Protein AF-A0A925XBC6-F1 (afdb_monomer_lite)

Structure (mmCIF, N/CA/C/O backbone):
data_AF-A0A925XBC6-F1
#
_entry.id   AF-A0A925XBC6-F1
#
loop_
_atom_site.group_PDB
_atom_site.id
_atom_site.type_symbol
_atom_site.label_atom_id
_atom_site.label_alt_id
_atom_site.label_comp_id
_atom_site.label_asym_id
_atom_site.label_entity_id
_atom_site.label_seq_id
_atom_site.pdbx_PDB_ins_code
_atom_site.Cartn_x
_atom_site.Cartn_y
_atom_site.Cartn_z
_atom_site.occupancy
_atom_site.B_iso_or_equiv
_atom_site.auth_seq_id
_atom_site.auth_comp_id
_atom_site.auth_asym_id
_atom_site.auth_atom_id
_atom_site.pdbx_PDB_model_num
ATOM 1 N N . MET A 1 1 ? -14.130 -0.644 -46.895 1.00 43.16 1 MET A N 1
ATOM 2 C CA . MET A 1 1 ? -12.883 -0.074 -46.334 1.00 43.16 1 MET A CA 1
ATOM 3 C C . MET A 1 1 ? -13.099 0.111 -44.838 1.00 43.16 1 MET A C 1
ATOM 5 O O . MET A 1 1 ? -14.171 0.558 -44.460 1.00 43.16 1 MET A O 1
ATOM 9 N N . GLY A 1 2 ? -12.183 -0.404 -44.015 1.00 47.59 2 GLY A N 1
ATOM 10 C CA . GLY A 1 2 ? -12.447 -0.803 -42.627 1.00 47.59 2 GLY A CA 1
ATOM 11 C C . GLY A 1 2 ? -12.489 0.328 -41.594 1.00 47.59 2 GLY A C 1
ATOM 12 O O . GLY A 1 2 ? -11.641 1.211 -41.582 1.00 47.59 2 GLY A O 1
ATOM 13 N N . ILE A 1 3 ? -13.461 0.215 -40.690 1.00 58.38 3 ILE A N 1
ATOM 14 C CA . ILE A 1 3 ? -13.681 0.992 -39.462 1.00 58.38 3 ILE A CA 1
ATOM 15 C C . ILE A 1 3 ? -13.077 0.260 -38.253 1.00 58.38 3 ILE A C 1
ATOM 17 O O . ILE A 1 3 ? -13.801 -0.131 -37.350 1.00 58.38 3 ILE A O 1
ATOM 21 N N . PHE A 1 4 ? -11.769 -0.009 -38.223 1.00 62.09 4 PHE A N 1
ATOM 22 C CA . PHE A 1 4 ? -11.180 -0.743 -37.090 1.00 62.09 4 PHE A CA 1
ATOM 23 C C . PHE A 1 4 ? -9.735 -0.320 -36.827 1.00 62.09 4 PHE A C 1
ATOM 25 O O . PHE A 1 4 ? -8.838 -0.866 -37.457 1.00 62.09 4 PHE A O 1
ATOM 32 N N . ASN A 1 5 ? -9.516 0.645 -35.915 1.00 52.72 5 ASN A N 1
ATOM 33 C CA . ASN A 1 5 ? -8.270 0.728 -35.125 1.00 52.72 5 ASN A CA 1
ATOM 34 C C . ASN A 1 5 ? -8.239 1.781 -33.987 1.00 52.72 5 ASN A C 1
ATOM 36 O O . ASN A 1 5 ? -7.186 2.357 -33.730 1.00 52.72 5 ASN A O 1
ATOM 40 N N . TRP A 1 6 ? -9.338 2.069 -33.271 1.00 54.75 6 TRP A N 1
ATOM 41 C CA . TRP A 1 6 ? -9.286 3.134 -32.242 1.00 54.75 6 TRP A CA 1
ATOM 42 C C . TRP A 1 6 ? -8.949 2.683 -30.807 1.00 54.75 6 TRP A C 1
ATOM 44 O O . TRP A 1 6 ? -8.601 3.515 -29.977 1.00 54.75 6 TRP A O 1
ATOM 54 N N . PHE A 1 7 ? -8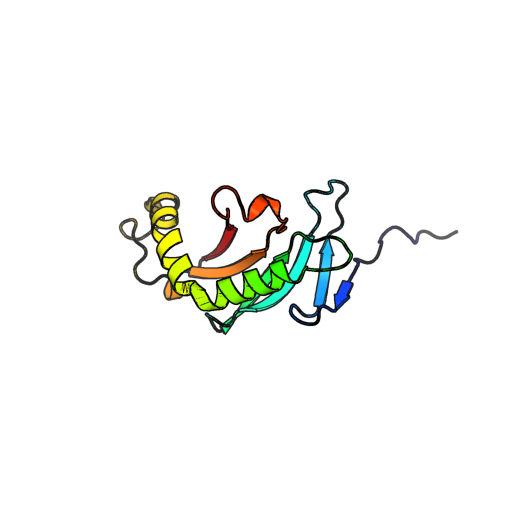.953 1.391 -30.476 1.00 61.16 7 PHE A N 1
ATOM 55 C CA . PHE A 1 7 ? -8.603 0.957 -29.116 1.00 61.16 7 PHE A CA 1
ATOM 56 C C . PHE A 1 7 ? -7.174 0.412 -29.074 1.00 61.16 7 PHE A C 1
ATOM 58 O O . PHE A 1 7 ? -6.939 -0.765 -29.353 1.00 61.16 7 PHE A O 1
ATOM 65 N N . LYS A 1 8 ? -6.201 1.267 -28.725 1.00 66.94 8 LYS A N 1
ATOM 66 C CA . LYS A 1 8 ? -4.889 0.780 -28.273 1.00 66.94 8 LYS A CA 1
ATOM 67 C C . LYS A 1 8 ? -5.139 -0.141 -27.079 1.00 66.94 8 LYS A C 1
ATOM 69 O O . LYS A 1 8 ? -5.772 0.269 -26.110 1.00 66.94 8 LYS A O 1
ATOM 74 N N . LYS A 1 9 ? -4.686 -1.394 -27.165 1.00 73.38 9 LYS A N 1
ATOM 75 C CA . LYS A 1 9 ? -4.746 -2.308 -26.020 1.00 73.38 9 LYS A CA 1
ATOM 76 C C . LYS A 1 9 ? -3.926 -1.701 -24.874 1.00 73.38 9 LYS A C 1
ATOM 78 O O . LYS A 1 9 ? -2.843 -1.182 -25.154 1.00 73.38 9 LYS A O 1
ATOM 83 N N . PRO A 1 10 ? -4.417 -1.752 -23.626 1.00 79.69 10 PRO A N 1
ATOM 84 C CA . PRO A 1 10 ? -3.653 -1.257 -22.491 1.00 79.69 10 PRO A CA 1
ATOM 85 C C . PRO A 1 10 ? -2.348 -2.050 -22.369 1.00 79.69 10 PRO A C 1
ATOM 87 O O . PRO A 1 10 ? -2.328 -3.260 -22.619 1.00 79.69 10 PRO A O 1
ATOM 90 N N . ILE A 1 11 ? -1.260 -1.366 -22.014 1.00 90.31 11 ILE A N 1
ATOM 91 C CA . ILE A 1 11 ? 0.025 -2.022 -21.765 1.00 90.31 11 ILE A CA 1
ATOM 92 C C . ILE A 1 11 ? -0.116 -2.804 -20.458 1.00 90.31 11 ILE A C 1
ATOM 94 O O . ILE A 1 11 ? -0.593 -2.274 -19.458 1.00 90.31 11 ILE A O 1
ATOM 98 N N . VAL A 1 12 ? 0.258 -4.080 -20.483 1.00 93.25 12 VAL A N 1
ATOM 99 C CA . VAL A 1 12 ? 0.207 -4.969 -19.322 1.00 93.25 12 VAL A CA 1
ATOM 100 C C . VAL A 1 12 ? 1.605 -5.519 -19.088 1.00 93.25 12 VAL A C 1
ATOM 102 O O . VAL A 1 12 ? 2.222 -6.033 -20.020 1.00 93.25 12 VAL A O 1
ATOM 105 N N . VAL A 1 13 ? 2.082 -5.415 -17.851 1.00 93.44 13 VAL A N 1
ATOM 106 C CA . VAL A 1 13 ? 3.397 -5.890 -17.412 1.00 93.44 13 VAL A CA 1
ATOM 107 C C . VAL A 1 13 ? 3.198 -6.976 -16.361 1.00 93.44 13 VAL A C 1
ATOM 109 O O . VAL A 1 13 ? 2.311 -6.879 -15.516 1.00 93.44 13 VAL A O 1
ATOM 112 N N . GLN A 1 14 ? 4.010 -8.028 -16.433 1.00 95.50 14 GLN A N 1
ATOM 113 C CA . GLN A 1 14 ? 4.128 -9.011 -15.364 1.00 95.50 14 GLN A CA 1
ATOM 114 C C . GLN A 1 14 ? 5.314 -8.605 -14.488 1.00 95.50 14 GLN A C 1
ATOM 116 O O . GLN A 1 14 ? 6.460 -8.797 -14.885 1.00 95.50 14 GLN A O 1
ATOM 121 N N . ASP A 1 15 ? 5.034 -8.018 -13.328 1.00 95.38 15 ASP A N 1
ATOM 122 C CA . ASP A 1 15 ? 6.027 -7.745 -12.292 1.00 95.38 15 ASP A CA 1
ATOM 123 C C . ASP A 1 15 ? 6.185 -8.988 -11.399 1.00 95.38 15 ASP A C 1
ATOM 125 O O . ASP A 1 15 ? 5.218 -9.713 -11.137 1.00 95.38 15 ASP A O 1
ATOM 129 N N . GLU A 1 16 ? 7.412 -9.269 -10.962 1.00 93.25 16 GLU A N 1
ATOM 130 C CA . GLU A 1 16 ? 7.712 -10.443 -10.130 1.00 93.25 16 GLU A CA 1
ATOM 131 C C . GLU A 1 16 ? 7.123 -10.331 -8.718 1.00 93.25 16 GLU A C 1
ATOM 133 O O . GLU A 1 16 ? 6.819 -11.347 -8.099 1.00 93.25 16 GLU A O 1
ATOM 138 N N . PHE A 1 17 ? 6.944 -9.106 -8.218 1.00 95.00 17 PHE A N 1
ATOM 139 C CA . PHE A 1 17 ? 6.471 -8.829 -6.867 1.00 95.00 17 PHE A CA 1
ATOM 140 C C . PHE A 1 17 ? 4.981 -8.464 -6.852 1.00 95.00 17 PHE A C 1
ATOM 142 O O . PHE A 1 17 ? 4.193 -9.082 -6.139 1.00 95.00 17 PHE A O 1
ATOM 149 N N . PHE A 1 18 ? 4.575 -7.484 -7.661 1.00 95.62 18 PHE A N 1
ATOM 150 C CA . PHE A 1 18 ? 3.192 -6.996 -7.712 1.00 95.62 18 PHE A CA 1
ATOM 151 C C . PHE A 1 18 ? 2.287 -7.824 -8.631 1.00 95.62 18 PHE A C 1
ATOM 153 O O . PHE A 1 18 ? 1.074 -7.618 -8.664 1.00 95.62 18 PHE A O 1
ATOM 160 N N . GLY A 1 19 ? 2.851 -8.770 -9.381 1.00 95.44 19 GLY A N 1
ATOM 161 C CA . GLY A 1 19 ? 2.091 -9.603 -10.294 1.00 95.44 19 GLY A CA 1
ATOM 162 C C . GLY A 1 19 ? 1.684 -8.853 -11.564 1.00 95.44 19 GLY A C 1
ATOM 163 O O . GLY A 1 19 ? 2.473 -8.141 -12.182 1.00 95.44 19 GLY A O 1
ATOM 164 N N . LYS A 1 20 ? 0.443 -9.058 -12.008 1.00 96.38 20 LYS A N 1
ATOM 165 C CA . LYS A 1 20 ? -0.054 -8.471 -13.256 1.00 96.38 20 LYS A CA 1
ATOM 166 C C . LYS A 1 20 ? -0.446 -7.009 -13.042 1.0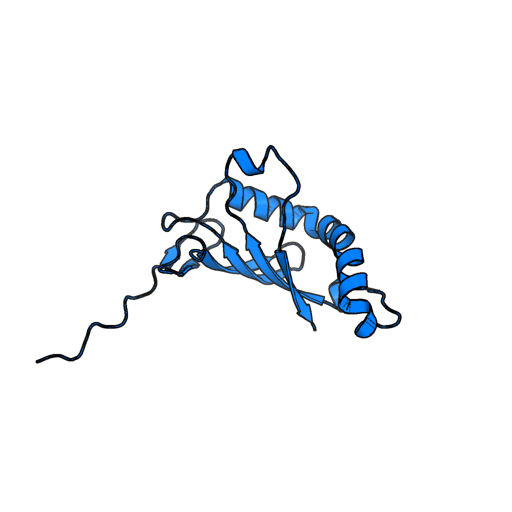0 96.38 20 LYS A C 1
ATOM 168 O O . LYS A 1 20 ? -1.408 -6.731 -12.332 1.00 96.38 20 LYS A O 1
ATOM 173 N N . LEU A 1 21 ? 0.232 -6.106 -13.743 1.00 96.94 21 LEU A N 1
ATOM 174 C CA . LEU A 1 21 ? 0.007 -4.665 -13.692 1.00 96.94 21 LEU A CA 1
ATOM 175 C C . LEU A 1 21 ? -0.511 -4.131 -15.031 1.00 96.94 21 LEU A C 1
ATOM 177 O O . LEU A 1 21 ? -0.015 -4.513 -16.095 1.00 96.94 21 LEU A O 1
ATOM 181 N N . ARG A 1 22 ? -1.490 -3.223 -14.992 1.00 95.25 22 ARG A N 1
ATOM 182 C CA . ARG A 1 22 ? -1.987 -2.474 -16.155 1.00 95.25 22 ARG A CA 1
ATOM 183 C C . ARG A 1 22 ? -1.430 -1.055 -16.107 1.00 95.25 22 ARG A C 1
ATOM 185 O O . ARG A 1 22 ? -1.611 -0.359 -15.120 1.00 95.25 22 ARG A O 1
ATOM 192 N N . TYR A 1 23 ? -0.754 -0.635 -17.169 1.00 94.56 23 TYR A N 1
ATOM 193 C CA . TYR A 1 23 ? -0.240 0.724 -17.292 1.00 94.56 23 TYR A CA 1
ATOM 194 C C . TYR A 1 23 ? -1.336 1.664 -17.786 1.00 94.56 23 TYR A C 1
ATOM 196 O O . TYR A 1 23 ? -1.930 1.443 -18.851 1.00 94.56 23 TYR A O 1
ATOM 204 N N . MET A 1 24 ? -1.555 2.729 -17.031 1.00 90.25 24 MET A N 1
ATOM 205 C CA . MET A 1 24 ? -2.476 3.804 -17.349 1.00 90.25 24 MET A CA 1
ATOM 206 C C . MET A 1 24 ? -1.701 4.932 -18.020 1.00 90.25 24 MET A C 1
ATOM 208 O O . MET A 1 24 ? -1.031 5.736 -17.379 1.00 90.25 24 MET A O 1
ATOM 212 N N . ASP A 1 25 ? -1.765 4.952 -19.351 1.00 82.38 25 ASP A N 1
ATOM 213 C CA . ASP A 1 25 ? -1.121 5.978 -20.166 1.00 82.38 25 ASP A CA 1
ATOM 214 C C . ASP A 1 25 ? -2.018 7.223 -20.246 1.00 82.38 25 ASP A C 1
ATOM 216 O O . ASP A 1 25 ? -3.111 7.186 -20.816 1.00 82.38 25 ASP A O 1
ATOM 220 N N . SER A 1 26 ? -1.546 8.337 -19.685 1.00 77.81 26 SER A N 1
ATOM 221 C CA . SER A 1 26 ? -2.142 9.666 -19.846 1.00 77.81 26 SER A CA 1
ATOM 222 C C . SER A 1 26 ? -1.246 10.563 -20.706 1.00 77.81 26 SER A C 1
ATOM 224 O O . SER A 1 26 ? -0.020 10.407 -20.785 1.00 77.81 26 SER A O 1
ATOM 226 N N . LYS A 1 27 ? -1.861 11.554 -21.364 1.00 76.69 27 LYS A N 1
ATOM 227 C CA . LYS A 1 27 ? -1.121 12.629 -22.048 1.00 76.69 27 LYS A CA 1
ATOM 228 C C . LYS A 1 27 ? -0.323 13.469 -21.054 1.00 76.69 27 LYS A C 1
ATOM 230 O O . LYS A 1 27 ? 0.740 13.968 -21.414 1.00 76.69 27 LYS A O 1
ATOM 235 N N . ASN A 1 28 ? -0.833 13.615 -19.833 1.00 76.12 28 ASN A N 1
ATOM 236 C CA . ASN A 1 28 ? -0.101 14.220 -18.737 1.00 76.12 28 ASN A CA 1
ATOM 237 C C . ASN A 1 28 ? 0.818 13.162 -18.120 1.00 76.12 28 ASN A C 1
ATOM 239 O O . ASN A 1 28 ? 0.352 12.134 -17.636 1.00 76.12 28 ASN A O 1
ATOM 243 N N . PHE A 1 29 ? 2.128 13.404 -18.154 1.00 68.00 29 PHE A N 1
ATOM 244 C CA . PHE A 1 29 ? 3.111 12.459 -17.627 1.00 68.00 29 PHE A CA 1
ATOM 245 C C . PHE A 1 29 ? 2.923 12.202 -16.126 1.00 68.00 29 PHE A C 1
ATOM 247 O O . PHE A 1 29 ? 3.113 11.076 -15.685 1.00 68.00 29 PHE A O 1
ATOM 254 N N . ALA A 1 30 ? 2.490 13.218 -15.373 1.00 70.75 30 ALA A N 1
ATOM 255 C CA . ALA A 1 30 ? 2.251 13.124 -13.932 1.00 70.75 30 ALA A CA 1
ATOM 256 C C . ALA A 1 30 ? 1.023 12.271 -13.559 1.00 70.75 30 ALA A C 1
ATOM 258 O O . ALA A 1 30 ? 0.829 11.952 -12.396 1.00 70.75 30 ALA A O 1
ATOM 259 N N . GLU A 1 31 ? 0.187 11.905 -14.532 1.00 77.25 31 GLU A N 1
ATOM 260 C CA . GLU A 1 31 ? -1.003 11.066 -14.327 1.00 77.25 31 GLU A CA 1
ATOM 261 C C . GLU A 1 31 ? -0.772 9.621 -14.789 1.00 77.25 31 GLU A C 1
ATOM 263 O O . GLU A 1 31 ? -1.724 8.855 -14.946 1.00 77.25 31 GLU A O 1
ATOM 268 N N . ARG A 1 32 ? 0.477 9.249 -15.084 1.00 87.50 32 ARG A N 1
ATOM 269 C CA . ARG A 1 32 ? 0.825 7.898 -15.520 1.00 87.50 32 ARG A CA 1
ATOM 270 C C . ARG A 1 32 ? 1.159 7.039 -14.316 1.00 87.50 32 ARG A C 1
ATOM 272 O O . ARG A 1 32 ? 2.003 7.402 -13.508 1.00 87.50 32 ARG A O 1
ATOM 279 N N . TYR A 1 33 ? 0.533 5.877 -14.236 1.00 92.56 33 TYR A N 1
ATOM 280 C CA . TYR A 1 33 ? 0.747 4.930 -13.149 1.00 92.56 33 TYR A CA 1
ATOM 281 C C . TYR A 1 33 ? 0.446 3.510 -13.619 1.00 92.56 33 TYR A C 1
ATOM 283 O O . TYR A 1 33 ? -0.169 3.293 -14.666 1.00 92.56 33 TYR A O 1
ATOM 291 N N . PHE A 1 34 ? 0.875 2.524 -12.845 1.00 95.50 34 PHE A N 1
ATOM 292 C CA . PHE A 1 34 ? 0.343 1.176 -12.934 1.00 95.50 34 PHE A CA 1
ATOM 293 C C . PHE A 1 34 ? -0.773 0.983 -11.928 1.00 95.50 34 PHE A C 1
ATOM 295 O O . PHE A 1 34 ? -0.644 1.391 -10.779 1.00 95.50 34 PHE A O 1
ATOM 302 N N . GLU A 1 35 ? -1.813 0.273 -12.334 1.00 95.75 35 GLU A N 1
ATOM 303 C CA . GLU A 1 35 ? -2.759 -0.320 -11.402 1.00 95.75 35 GLU A CA 1
ATOM 304 C C . GLU A 1 35 ? -2.625 -1.843 -11.384 1.00 95.75 35 GLU A C 1
ATOM 306 O O . GLU A 1 35 ? -2.297 -2.487 -12.388 1.00 95.75 35 GLU A O 1
ATOM 311 N N . GLY A 1 36 ? -2.891 -2.422 -10.226 1.00 96.25 36 GLY A N 1
ATOM 312 C CA . GLY A 1 36 ? -2.895 -3.860 -10.018 1.00 96.25 36 GLY A CA 1
ATOM 313 C C . GLY A 1 36 ? -3.656 -4.204 -8.755 1.00 96.25 36 GLY A C 1
ATOM 314 O O . GLY A 1 36 ? -4.202 -3.327 -8.094 1.00 96.25 36 GLY A O 1
ATOM 315 N N . GLU A 1 37 ? -3.684 -5.485 -8.418 1.00 97.56 37 GLU A N 1
ATOM 316 C CA . GLU A 1 37 ? -4.305 -5.951 -7.186 1.00 97.56 37 GLU A CA 1
ATOM 317 C C . GLU A 1 37 ? -3.504 -7.108 -6.598 1.00 97.56 37 GLU A C 1
ATOM 319 O O . GLU A 1 37 ? -2.939 -7.928 -7.329 1.00 97.56 37 GLU A O 1
ATOM 324 N N . GLY A 1 38 ? -3.535 -7.239 -5.278 1.00 96.00 38 GLY A N 1
ATOM 325 C CA . GLY A 1 38 ? -3.013 -8.413 -4.594 1.00 96.00 38 GLY A CA 1
ATOM 326 C C . GLY A 1 38 ? -3.269 -8.370 -3.096 1.00 96.00 38 GLY A C 1
ATOM 327 O O . GLY A 1 38 ? -3.970 -7.496 -2.597 1.00 96.00 38 GLY A O 1
ATOM 328 N N . VAL A 1 39 ? -2.779 -9.387 -2.392 1.00 95.62 39 VAL A N 1
ATOM 329 C CA . VAL A 1 39 ? -3.041 -9.547 -0.958 1.00 95.62 39 VAL A CA 1
ATOM 330 C C . VAL A 1 39 ? -2.105 -8.641 -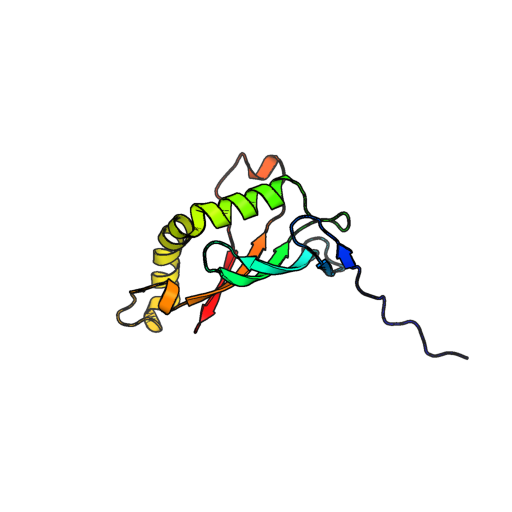0.164 1.00 95.62 39 VAL A C 1
ATOM 332 O O . VAL A 1 39 ? -0.886 -8.750 -0.294 1.00 95.62 39 VAL A O 1
ATOM 335 N N . PHE A 1 40 ? -2.680 -7.780 0.675 1.00 94.94 40 PHE A N 1
ATOM 336 C CA . PHE A 1 40 ? -1.945 -6.988 1.653 1.00 94.94 40 PHE A CA 1
ATOM 337 C C . PHE A 1 40 ? -1.724 -7.825 2.909 1.00 94.94 40 PHE A C 1
ATOM 339 O O . PHE A 1 40 ? -2.678 -8.186 3.600 1.00 94.94 40 PHE A O 1
ATOM 346 N N . SER A 1 41 ? -0.474 -8.174 3.204 1.00 93.62 41 SER A N 1
ATOM 347 C CA . SER A 1 41 ? -0.171 -9.187 4.221 1.00 93.62 41 SER A CA 1
ATOM 348 C C . SER A 1 41 ? -0.605 -8.794 5.636 1.00 93.62 41 SER A C 1
ATOM 350 O O . SER A 1 41 ? -1.003 -9.669 6.400 1.00 93.62 41 SER A O 1
ATOM 352 N N . ALA A 1 42 ? -0.580 -7.501 5.974 1.00 91.88 42 ALA A N 1
ATOM 353 C CA . ALA A 1 42 ? -0.896 -7.027 7.322 1.00 91.88 42 ALA A CA 1
ATOM 354 C C . ALA A 1 42 ? -2.371 -7.224 7.709 1.00 91.88 42 ALA A C 1
ATOM 356 O O . ALA A 1 42 ? -2.676 -7.403 8.883 1.00 91.88 42 ALA A O 1
ATOM 357 N N . THR A 1 43 ? -3.282 -7.212 6.734 1.00 92.06 43 THR A N 1
ATOM 358 C CA . THR A 1 43 ? -4.729 -7.379 6.957 1.00 92.06 43 THR A CA 1
ATOM 359 C C . THR A 1 43 ? -5.294 -8.627 6.278 1.00 92.06 43 THR A C 1
ATOM 361 O O . THR A 1 43 ? -6.445 -8.984 6.508 1.00 92.06 43 THR A O 1
ATOM 364 N N . ASN A 1 44 ? -4.492 -9.319 5.462 1.00 94.38 44 ASN A N 1
ATOM 365 C CA . ASN A 1 44 ? -4.876 -10.497 4.681 1.00 94.38 44 ASN A CA 1
ATOM 366 C C . ASN A 1 44 ? -6.088 -10.263 3.754 1.00 94.38 44 ASN A C 1
ATOM 368 O O . ASN A 1 44 ? -6.830 -11.192 3.429 1.00 94.38 44 ASN A O 1
ATOM 372 N N . ILE A 1 45 ? -6.281 -9.022 3.307 1.00 93.19 45 ILE A N 1
ATOM 373 C CA . ILE A 1 45 ? -7.315 -8.653 2.336 1.00 93.19 45 ILE A CA 1
ATOM 374 C C . ILE A 1 45 ? -6.682 -8.353 0.982 1.00 93.19 45 ILE A C 1
ATOM 376 O O . ILE A 1 45 ? -5.511 -7.979 0.884 1.00 93.19 45 ILE A O 1
ATOM 380 N N . LYS A 1 46 ? -7.464 -8.524 -0.082 1.00 96.44 46 LYS A N 1
ATOM 381 C CA . LYS A 1 46 ? -7.052 -8.119 -1.422 1.00 96.44 46 LYS A CA 1
ATOM 382 C C . LYS A 1 46 ? -7.282 -6.619 -1.577 1.00 96.44 46 LYS A C 1
ATOM 384 O O . LYS A 1 46 ? -8.395 -6.167 -1.344 1.00 96.44 46 LYS A O 1
ATOM 389 N N . ILE A 1 47 ? -6.255 -5.894 -2.002 1.00 96.62 47 ILE A N 1
ATOM 390 C CA . ILE A 1 47 ? -6.298 -4.445 -2.215 1.00 96.62 47 ILE A CA 1
ATOM 391 C C . ILE A 1 47 ? -5.856 -4.089 -3.632 1.00 96.62 47 ILE A C 1
ATOM 393 O O . ILE A 1 47 ? -5.186 -4.884 -4.303 1.00 96.62 47 ILE A O 1
ATOM 397 N N . GLY A 1 48 ? -6.184 -2.872 -4.054 1.00 96.75 48 GLY A N 1
ATOM 398 C CA . GLY A 1 48 ? -5.616 -2.238 -5.237 1.00 96.75 48 GLY A CA 1
ATOM 399 C C . GLY A 1 48 ? -4.230 -1.634 -4.985 1.00 96.75 48 GLY A C 1
ATOM 400 O O . GLY A 1 48 ? -3.912 -1.165 -3.890 1.00 96.75 48 GLY A O 1
ATOM 401 N N . TYR A 1 49 ? -3.414 -1.596 -6.032 1.00 95.19 49 TYR A N 1
ATOM 402 C CA . TYR A 1 49 ? -2.160 -0.848 -6.093 1.00 95.19 49 TYR A CA 1
ATOM 403 C C . TYR A 1 49 ? -2.313 0.286 -7.097 1.00 95.19 49 TYR A C 1
ATOM 405 O O . TYR A 1 49 ? -2.808 0.044 -8.195 1.00 95.19 49 TYR A O 1
ATOM 413 N N . LEU A 1 50 ? -1.830 1.479 -6.761 1.00 95.38 50 LEU A N 1
ATOM 414 C CA . LEU A 1 50 ? -1.653 2.595 -7.691 1.00 95.38 50 LEU A CA 1
ATOM 415 C C . LEU A 1 50 ? -0.183 3.018 -7.638 1.00 95.38 50 LEU A C 1
ATOM 417 O O . LEU A 1 50 ? 0.251 3.638 -6.677 1.00 95.38 50 LEU A O 1
ATOM 421 N N . ILE A 1 51 ? 0.617 2.625 -8.626 1.00 94.94 51 ILE A N 1
ATOM 422 C CA . ILE A 1 51 ? 2.079 2.764 -8.597 1.00 94.94 51 ILE A CA 1
ATOM 423 C C . ILE A 1 51 ? 2.516 3.818 -9.609 1.00 94.94 51 ILE A C 1
ATOM 425 O O . ILE A 1 51 ? 2.476 3.565 -10.813 1.00 94.94 51 ILE A O 1
ATOM 429 N N . ASP A 1 52 ? 2.978 4.975 -9.143 1.00 92.81 52 ASP A N 1
ATOM 430 C CA . ASP A 1 52 ? 3.581 5.986 -10.019 1.00 92.81 52 ASP A CA 1
ATOM 431 C C . ASP A 1 52 ? 4.960 5.501 -10.486 1.00 92.81 52 ASP A C 1
ATOM 433 O O . ASP A 1 52 ? 5.966 5.603 -9.782 1.00 92.81 52 ASP A O 1
ATOM 437 N N . ALA A 1 53 ? 5.003 4.922 -11.682 1.00 89.94 53 ALA A N 1
ATOM 438 C CA . ALA A 1 53 ? 6.220 4.420 -12.299 1.00 89.94 53 ALA A CA 1
ATOM 439 C C . ALA A 1 53 ? 6.171 4.577 -13.822 1.00 89.94 53 ALA A C 1
ATOM 441 O O . ALA A 1 53 ? 5.110 4.698 -14.439 1.00 89.94 53 ALA A O 1
ATOM 442 N N . ASP A 1 54 ? 7.346 4.559 -14.445 1.00 88.94 54 ASP A N 1
ATOM 443 C CA . ASP A 1 54 ? 7.460 4.575 -15.902 1.00 88.94 54 ASP A CA 1
ATOM 444 C C . ASP A 1 54 ? 7.048 3.234 -16.495 1.00 88.94 54 ASP A C 1
ATOM 446 O O . ASP A 1 54 ? 7.106 2.215 -15.822 1.00 88.94 54 ASP A O 1
ATOM 450 N N . VAL A 1 55 ? 6.713 3.206 -17.788 1.00 90.00 55 VAL A N 1
ATOM 451 C CA . VAL A 1 55 ? 6.248 1.999 -18.502 1.00 90.00 55 VAL A CA 1
ATOM 452 C C . VAL A 1 55 ? 7.172 0.772 -18.367 1.00 90.00 55 VAL A C 1
ATOM 454 O O . VAL A 1 55 ? 6.744 -0.351 -18.620 1.00 90.00 55 VAL A O 1
ATOM 457 N N . SER A 1 56 ? 8.429 0.965 -17.954 1.00 90.12 56 SER A N 1
ATOM 458 C CA . SER A 1 56 ? 9.370 -0.103 -17.600 1.00 90.12 56 SER A CA 1
ATOM 459 C C . SER A 1 56 ? 8.973 -0.919 -16.364 1.00 90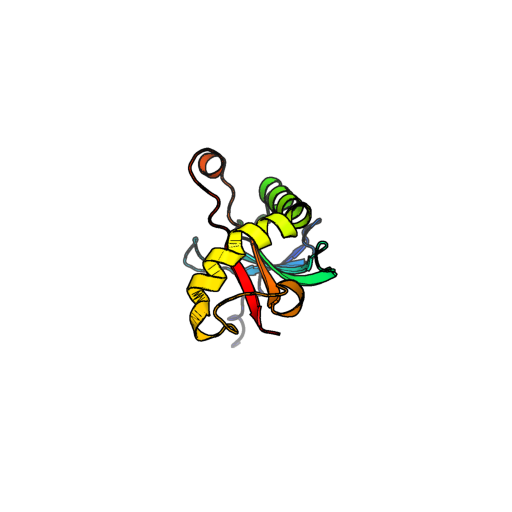.12 56 SER A C 1
ATOM 461 O O . SER A 1 56 ? 9.528 -1.996 -16.165 1.00 90.12 56 SER A O 1
ATOM 463 N N . GLY A 1 57 ? 8.037 -0.430 -15.548 1.00 92.00 57 GLY A N 1
ATOM 464 C CA . GLY A 1 57 ? 7.563 -1.085 -14.331 1.00 92.00 57 GLY A CA 1
ATOM 465 C C . GLY A 1 57 ? 8.077 -0.441 -13.034 1.00 92.00 57 GLY A C 1
ATOM 466 O O . GLY A 1 57 ? 8.891 0.488 -13.079 1.00 92.00 57 GLY A O 1
ATOM 467 N N . PRO A 1 58 ? 7.607 -0.936 -11.873 1.00 94.00 58 PRO A N 1
ATOM 468 C CA . PRO A 1 58 ? 8.019 -0.458 -10.555 1.00 94.00 58 PRO A CA 1
ATOM 469 C C . PRO A 1 58 ? 9.512 -0.664 -10.270 1.00 94.00 58 PRO A C 1
ATOM 471 O O . PRO A 1 58 ? 10.124 -1.671 -10.647 1.00 94.00 58 PRO A O 1
ATOM 474 N N . THR A 1 59 ? 10.096 0.279 -9.535 1.00 94.19 59 THR A N 1
ATOM 475 C CA . THR A 1 59 ? 11.498 0.219 -9.098 1.00 94.19 59 THR A CA 1
ATOM 476 C C . THR A 1 59 ? 11.690 -0.668 -7.863 1.00 94.19 59 THR A C 1
ATOM 478 O O . THR A 1 59 ? 10.738 -1.021 -7.166 1.00 94.19 59 THR A O 1
ATOM 481 N N . VAL A 1 60 ? 12.949 -1.005 -7.549 1.00 93.81 60 VAL A N 1
ATOM 482 C CA . VAL A 1 60 ? 13.296 -1.715 -6.302 1.00 93.81 60 VAL A CA 1
ATOM 483 C C . VAL A 1 60 ? 12.884 -0.899 -5.074 1.00 93.81 60 VAL A C 1
ATOM 485 O O . VAL A 1 60 ? 12.228 -1.440 -4.195 1.00 93.81 60 VAL A O 1
ATOM 488 N N . ALA A 1 61 ? 13.152 0.411 -5.060 1.00 92.75 61 ALA A N 1
ATOM 489 C CA . ALA A 1 61 ? 12.786 1.282 -3.943 1.00 92.75 61 ALA A CA 1
ATOM 490 C C . ALA A 1 61 ? 11.273 1.287 -3.662 1.00 92.75 61 ALA A C 1
ATOM 492 O O . ALA A 1 61 ? 10.855 1.321 -2.510 1.00 92.75 61 ALA A O 1
ATOM 493 N N . GLN A 1 62 ? 10.441 1.215 -4.704 1.00 94.31 62 GLN A N 1
ATOM 494 C CA . GLN A 1 62 ? 8.983 1.146 -4.557 1.00 94.31 62 GLN A CA 1
ATOM 495 C C . GLN A 1 62 ? 8.507 -0.196 -3.994 1.00 94.31 62 GLN A C 1
ATOM 497 O O . GLN A 1 62 ? 7.589 -0.226 -3.174 1.00 94.31 62 GLN A O 1
ATOM 502 N N . ARG A 1 63 ? 9.153 -1.303 -4.387 1.00 95.19 63 ARG A N 1
ATOM 503 C CA . ARG A 1 63 ? 8.921 -2.617 -3.766 1.00 95.19 63 ARG A CA 1
ATOM 504 C C . ARG A 1 63 ? 9.309 -2.592 -2.288 1.00 95.19 63 ARG A C 1
ATOM 506 O O . ARG A 1 63 ? 8.509 -2.995 -1.448 1.00 95.19 63 ARG A O 1
ATOM 513 N N . ASP A 1 64 ? 10.482 -2.050 -1.970 1.00 94.31 64 ASP A N 1
ATOM 514 C CA . ASP A 1 64 ? 10.978 -1.943 -0.594 1.00 94.31 64 ASP A CA 1
ATOM 515 C C . ASP A 1 64 ? 10.070 -1.061 0.271 1.00 94.31 64 ASP A C 1
ATOM 517 O O . ASP A 1 64 ? 9.752 -1.426 1.403 1.00 94.31 64 ASP A O 1
ATOM 521 N N . PHE A 1 65 ? 9.587 0.059 -0.273 1.00 93.81 65 PHE A N 1
ATOM 522 C CA . PHE A 1 65 ? 8.594 0.909 0.382 1.00 93.81 65 PHE A CA 1
ATOM 523 C C . PHE A 1 65 ? 7.319 0.135 0.717 1.00 93.81 65 PHE A C 1
ATOM 525 O O . PHE A 1 65 ? 6.849 0.193 1.850 1.00 93.81 65 PHE A O 1
ATOM 532 N N . TYR A 1 66 ? 6.776 -0.632 -0.231 1.00 94.81 66 TYR A N 1
ATOM 533 C CA . TYR A 1 66 ? 5.557 -1.402 0.007 1.00 94.81 66 TYR A CA 1
ATOM 534 C C . TYR A 1 66 ? 5.765 -2.544 1.018 1.00 94.81 66 TYR A C 1
ATOM 536 O O . TYR A 1 66 ? 4.899 -2.801 1.855 1.00 94.81 66 TYR A O 1
ATOM 544 N N . VAL A 1 67 ? 6.927 -3.205 1.007 1.00 95.00 67 VAL A N 1
ATOM 545 C CA . VAL A 1 67 ? 7.301 -4.181 2.049 1.00 95.00 67 VAL A CA 1
ATOM 546 C C . VAL A 1 67 ? 7.398 -3.503 3.416 1.00 95.00 67 VAL A C 1
ATOM 548 O O . VAL A 1 67 ? 6.872 -4.019 4.401 1.00 95.00 67 VAL A O 1
ATOM 551 N N . HIS A 1 68 ? 8.030 -2.331 3.485 1.00 94.25 68 HIS A N 1
ATOM 552 C CA . HIS A 1 68 ? 8.130 -1.558 4.718 1.00 94.25 68 HIS A CA 1
ATOM 553 C C . HIS A 1 68 ? 6.750 -1.135 5.238 1.00 94.25 68 HIS A C 1
ATOM 555 O O . HIS A 1 68 ? 6.485 -1.280 6.430 1.00 94.25 68 HIS A O 1
ATOM 561 N N . LEU A 1 69 ? 5.865 -0.674 4.352 1.00 93.75 69 LEU A N 1
ATOM 562 C CA . LEU A 1 69 ? 4.490 -0.307 4.676 1.00 93.75 69 LEU A CA 1
ATOM 563 C C . LEU A 1 69 ? 3.717 -1.489 5.270 1.00 93.75 69 LEU A C 1
ATOM 565 O O . LEU A 1 69 ? 3.114 -1.341 6.327 1.00 93.75 69 LEU A O 1
ATOM 569 N N . GLN A 1 70 ? 3.786 -2.667 4.641 1.00 94.00 70 GLN A N 1
ATOM 570 C CA . GLN A 1 70 ? 3.158 -3.887 5.162 1.00 94.00 70 GLN A CA 1
ATOM 571 C C . GLN A 1 70 ? 3.686 -4.250 6.554 1.00 94.00 70 GLN A C 1
ATOM 573 O O . GLN A 1 70 ? 2.904 -4.483 7.472 1.00 94.00 70 GLN A O 1
ATOM 578 N N . ASN A 1 71 ? 5.008 -4.242 6.736 1.00 96.44 71 ASN A N 1
ATOM 579 C CA . ASN A 1 71 ? 5.637 -4.634 7.999 1.00 96.44 71 ASN A CA 1
ATOM 580 C C . ASN A 1 71 ? 5.385 -3.651 9.150 1.00 96.44 71 ASN A C 1
ATOM 582 O O . ASN A 1 71 ? 5.575 -4.013 10.307 1.00 96.44 71 ASN A O 1
ATOM 586 N N . ASN A 1 72 ? 4.989 -2.413 8.848 1.00 95.38 72 ASN A N 1
ATOM 587 C CA . ASN A 1 72 ? 4.782 -1.356 9.839 1.00 95.38 72 ASN A CA 1
ATOM 588 C C . ASN A 1 72 ? 3.357 -0.786 9.797 1.00 95.38 72 ASN A C 1
ATOM 590 O O . ASN A 1 72 ? 3.127 0.314 10.297 1.00 95.38 72 ASN A O 1
ATOM 594 N N . TYR A 1 73 ? 2.403 -1.513 9.206 1.00 94.38 73 TYR A N 1
ATOM 595 C CA . TYR A 1 73 ? 1.050 -1.021 8.936 1.00 94.38 73 TYR A CA 1
ATOM 596 C C . TYR A 1 73 ? 0.357 -0.450 10.180 1.00 94.38 73 TYR A C 1
ATOM 598 O O . TYR A 1 73 ? -0.167 0.659 10.126 1.00 94.38 73 TYR A O 1
ATOM 606 N N . GLU A 1 74 ? 0.435 -1.137 11.322 1.00 93.81 74 GLU A N 1
ATOM 607 C CA . GLU A 1 74 ? -0.162 -0.666 12.581 1.00 93.81 74 GLU A CA 1
ATOM 608 C C . GLU A 1 74 ? 0.374 0.710 13.005 1.00 93.81 74 GLU A C 1
ATOM 610 O O . GLU A 1 74 ? -0.397 1.586 13.386 1.00 93.81 74 GLU A O 1
ATOM 615 N N . GLN A 1 75 ? 1.677 0.960 12.839 1.00 94.81 75 GLN A N 1
ATOM 616 C CA . GLN A 1 75 ? 2.275 2.262 13.160 1.00 94.81 75 GLN A CA 1
ATOM 617 C C . GLN A 1 75 ? 1.794 3.367 12.209 1.00 94.81 75 GLN A C 1
ATOM 619 O O . GLN A 1 75 ? 1.716 4.534 12.596 1.00 94.81 75 GLN A O 1
ATOM 624 N N . TYR A 1 76 ? 1.495 3.032 10.950 1.00 92.75 76 TYR A N 1
ATOM 625 C CA . TYR A 1 76 ? 0.884 3.980 10.017 1.00 92.75 76 TYR A CA 1
ATOM 626 C C . TYR A 1 76 ? -0.570 4.269 10.389 1.00 92.75 76 TYR A C 1
ATOM 628 O O . TYR A 1 76 ? -0.967 5.435 10.368 1.00 92.75 76 TYR A O 1
ATOM 636 N N . VAL A 1 77 ? -1.329 3.246 10.795 1.00 93.62 77 VAL A N 1
ATOM 637 C CA . VAL A 1 77 ? -2.699 3.397 11.306 1.00 93.62 77 VAL A CA 1
ATOM 638 C C . VAL A 1 77 ? -2.721 4.327 12.522 1.00 93.62 77 VAL A C 1
ATOM 640 O O . VAL A 1 77 ? -3.492 5.283 12.552 1.00 93.62 77 VAL A O 1
ATOM 643 N N . GLU A 1 78 ? -1.826 4.132 13.492 1.00 94.06 78 GLU A N 1
ATOM 644 C CA . GLU A 1 78 ? -1.725 5.012 14.666 1.00 94.06 78 GLU A CA 1
ATOM 645 C C . GLU A 1 78 ? -1.430 6.472 14.297 1.00 94.06 78 GLU A C 1
ATOM 647 O O . GLU A 1 78 ? -1.962 7.390 14.922 1.00 94.06 78 GLU A O 1
ATOM 652 N N . LYS A 1 79 ? -0.609 6.700 13.264 1.00 92.81 79 LYS A N 1
ATOM 653 C CA . LYS A 1 79 ? -0.254 8.048 12.795 1.00 92.81 79 LYS A CA 1
ATOM 654 C C . LYS A 1 79 ? -1.368 8.726 12.004 1.00 92.81 79 LYS A C 1
ATOM 656 O O . LYS A 1 79 ? -1.504 9.943 12.105 1.00 92.81 79 LYS A O 1
ATOM 661 N N . ILE A 1 80 ? -2.132 7.978 11.207 1.00 91.75 80 ILE A N 1
ATOM 662 C CA . ILE A 1 80 ? -3.208 8.543 10.377 1.00 91.75 80 ILE A CA 1
ATOM 663 C C . ILE A 1 80 ? -4.507 8.732 11.165 1.00 91.75 80 ILE A C 1
ATOM 665 O O . ILE A 1 80 ? -5.280 9.640 10.862 1.00 91.75 80 ILE A O 1
ATOM 669 N N . LYS A 1 81 ? -4.724 7.930 12.216 1.00 93.31 81 LYS A N 1
ATOM 670 C CA . LYS A 1 81 ? -5.939 7.953 13.037 1.00 93.31 81 LYS A CA 1
ATOM 671 C C . LYS A 1 81 ? -6.321 9.360 13.531 1.00 93.31 81 LYS A C 1
ATOM 673 O O . LYS A 1 81 ? -7.474 9.723 13.327 1.00 93.31 81 LYS A O 1
ATOM 678 N N . PRO A 1 82 ? -5.416 10.200 14.081 1.00 93.44 82 PRO A N 1
ATOM 679 C CA . PRO A 1 82 ? -5.775 11.559 14.494 1.00 93.44 82 PRO A CA 1
ATOM 680 C C . PRO A 1 82 ? -6.254 12.444 13.337 1.00 93.44 82 PRO A C 1
ATOM 682 O O . PRO A 1 82 ? -7.208 13.195 13.503 1.00 93.44 82 PRO A O 1
ATOM 685 N N . VAL A 1 83 ? -5.627 12.326 12.161 1.00 93.06 83 VAL A N 1
ATOM 686 C CA . VAL A 1 83 ? -5.991 13.100 10.960 1.00 93.06 83 VAL A CA 1
ATOM 687 C C . VAL A 1 83 ? -7.367 12.676 10.445 1.00 93.06 83 VAL A C 1
ATOM 689 O O . VAL A 1 83 ? -8.170 13.511 10.030 1.00 93.06 83 VAL A O 1
ATOM 692 N N . MET A 1 84 ? -7.663 11.378 10.501 1.00 92.88 84 MET A N 1
ATOM 693 C CA . MET A 1 84 ? -8.980 10.855 10.146 1.00 92.88 84 MET A CA 1
ATOM 694 C C . MET A 1 84 ? -10.052 11.250 11.152 1.00 92.88 84 MET A C 1
ATOM 696 O O . MET A 1 84 ? -11.131 11.643 10.733 1.00 92.88 84 MET A O 1
ATOM 700 N N . GLU A 1 85 ? -9.774 11.174 12.454 1.00 94.69 85 GLU A N 1
ATOM 701 C CA . GLU A 1 85 ? -10.712 11.613 13.494 1.00 94.69 85 GLU A CA 1
ATOM 702 C C . GLU A 1 85 ? -11.060 13.097 13.350 1.00 94.69 85 GLU A C 1
ATOM 704 O O . GLU A 1 85 ? -12.223 13.460 13.496 1.00 94.69 85 GLU A O 1
ATOM 709 N N . GLU A 1 86 ? -10.081 13.939 13.006 1.00 93.88 86 GLU A N 1
ATOM 710 C CA . GLU A 1 86 ? -10.307 15.351 12.683 1.00 93.88 86 GLU A CA 1
ATOM 711 C C . GLU A 1 86 ? -11.151 15.512 11.408 1.00 93.88 86 GLU A C 1
ATOM 713 O O . GLU A 1 86 ? -12.136 16.247 11.399 1.00 93.88 86 GLU A O 1
ATOM 718 N N . SER A 1 87 ? -10.809 14.788 10.338 1.00 91.56 87 SER A N 1
ATOM 719 C CA . SER A 1 87 ? -11.478 14.918 9.032 1.00 91.56 87 SER A CA 1
ATOM 720 C C . SER A 1 87 ? -12.891 14.325 9.005 1.00 91.56 87 SER A C 1
ATOM 722 O O . SER A 1 87 ? -13.740 14.769 8.234 1.00 91.56 87 SER A O 1
ATOM 724 N N . LEU A 1 88 ? -13.145 13.303 9.823 1.00 92.12 88 LEU A N 1
ATOM 725 C CA . LEU A 1 88 ? -14.386 12.526 9.865 1.00 92.12 88 LEU A CA 1
ATOM 726 C C . LEU A 1 88 ? -15.165 12.756 11.163 1.00 92.12 88 LEU A C 1
ATOM 728 O O . LEU A 1 88 ? -16.063 11.976 11.475 1.00 92.12 88 LEU A O 1
ATOM 732 N N . GLN A 1 89 ? -14.848 13.809 11.921 1.00 92.38 89 GLN A N 1
ATOM 733 C CA . GLN A 1 89 ? -15.409 14.049 13.253 1.00 92.38 89 GLN A CA 1
ATOM 734 C C . GLN A 1 89 ? -16.945 13.973 13.280 1.00 92.38 89 GLN A C 1
ATOM 736 O O . GLN A 1 89 ? -17.509 13.356 14.181 1.00 92.38 89 GLN A O 1
ATOM 741 N N . ASP A 1 90 ? -17.608 14.551 12.274 1.00 92.88 90 ASP A N 1
ATOM 742 C CA . ASP A 1 90 ? -19.074 14.584 12.162 1.00 92.88 90 ASP A CA 1
ATOM 743 C C . ASP A 1 90 ? -19.696 13.228 11.781 1.00 92.88 90 ASP A C 1
ATOM 745 O O . ASP A 1 90 ? -20.894 13.014 11.966 1.00 92.88 90 ASP A O 1
ATOM 749 N N . TRP A 1 91 ? -18.890 12.310 11.244 1.00 89.88 91 TRP A N 1
ATOM 750 C CA . TRP A 1 91 ? -19.315 10.996 10.756 1.00 89.88 91 TRP A CA 1
ATOM 751 C C . TRP A 1 91 ? -19.015 9.873 11.754 1.00 89.88 91 TRP A C 1
ATOM 753 O O . TRP A 1 91 ? -19.619 8.803 11.678 1.00 89.88 91 TRP A O 1
ATOM 763 N N . LEU A 1 92 ? -18.099 10.108 12.696 1.00 89.75 92 LEU A N 1
ATOM 764 C CA . LEU A 1 92 ? -17.671 9.129 13.687 1.00 89.75 92 LEU A CA 1
ATOM 765 C C . LEU A 1 92 ? -18.490 9.227 14.983 1.00 89.75 92 LEU A C 1
ATOM 767 O O . LEU A 1 92 ? -18.735 10.329 15.485 1.00 89.75 92 LEU A O 1
ATOM 771 N N . PRO A 1 93 ? -18.837 8.095 15.620 1.00 85.81 93 PRO A N 1
ATOM 772 C CA . PRO A 1 93 ? -19.409 8.099 16.960 1.00 85.81 93 PRO A CA 1
ATOM 773 C C . PRO A 1 93 ? -18.484 8.820 17.951 1.00 85.81 93 PRO A C 1
ATOM 775 O O . PRO A 1 93 ? -17.374 8.376 18.237 1.00 85.81 93 PRO A O 1
ATOM 778 N N . ASN A 1 94 ? -18.946 9.950 18.491 1.00 87.81 94 ASN A N 1
ATOM 779 C CA . ASN A 1 94 ? -18.173 10.821 19.388 1.00 87.81 94 ASN A CA 1
ATOM 780 C C . ASN A 1 94 ? -16.856 11.358 18.789 1.00 87.81 94 ASN A C 1
ATOM 782 O O . ASN A 1 94 ? -15.952 11.720 19.545 1.00 87.81 94 ASN A O 1
ATOM 786 N N . GLY A 1 95 ? -16.727 11.403 17.457 1.00 89.62 95 GLY A N 1
ATOM 787 C CA . GLY A 1 95 ? -15.510 11.879 16.793 1.00 89.62 95 GLY A CA 1
ATOM 788 C C . GLY A 1 95 ? -14.285 10.992 17.034 1.00 89.62 95 GLY A C 1
ATOM 789 O O . GLY A 1 95 ? -13.160 11.489 17.013 1.00 89.62 95 GLY A O 1
ATOM 790 N N . LYS A 1 96 ? -14.486 9.706 17.353 1.00 93.81 96 LYS A N 1
ATOM 791 C CA . LYS A 1 96 ? -13.408 8.774 17.693 1.00 93.81 96 LYS A CA 1
ATOM 792 C C . LYS A 1 96 ? -13.522 7.472 16.926 1.00 93.81 96 LYS A C 1
ATOM 794 O O . LYS A 1 96 ? -14.609 6.922 16.795 1.00 93.81 96 LYS A O 1
ATOM 799 N N . ILE A 1 97 ? -12.370 6.975 16.491 1.00 93.31 97 ILE A N 1
ATOM 800 C CA . ILE A 1 97 ? -12.229 5.639 15.921 1.00 93.31 97 ILE A CA 1
ATOM 801 C C . ILE A 1 97 ? -11.926 4.694 17.090 1.00 93.31 97 ILE A C 1
ATOM 803 O O . ILE A 1 97 ? -10.912 4.854 17.784 1.00 93.31 97 ILE A O 1
ATOM 807 N N . ILE A 1 98 ? -12.795 3.720 17.348 1.00 91.06 98 ILE A N 1
ATOM 808 C CA . ILE A 1 98 ? -12.660 2.797 18.484 1.00 91.06 98 ILE A CA 1
ATOM 809 C C . ILE A 1 98 ? -11.758 1.630 18.077 1.00 91.06 98 ILE A C 1
ATOM 811 O O . ILE A 1 98 ? -10.717 1.412 18.701 1.00 91.06 98 ILE A O 1
ATOM 815 N N . ASP A 1 99 ? -12.117 0.952 16.990 1.00 91.06 99 ASP A N 1
ATOM 816 C CA . ASP A 1 99 ? -11.382 -0.158 16.391 1.00 91.06 99 ASP A CA 1
ATOM 817 C C . ASP A 1 99 ? -11.247 0.065 14.882 1.00 91.06 99 ASP A C 1
ATOM 819 O O . ASP A 1 99 ? -12.160 -0.186 14.096 1.00 91.06 99 ASP A O 1
ATOM 823 N N . PHE A 1 100 ? -10.067 0.533 14.475 1.00 91.44 100 PHE A N 1
ATOM 824 C CA . PHE A 1 100 ? -9.792 0.895 13.089 1.00 91.44 100 PHE A CA 1
ATOM 825 C C . PHE A 1 100 ? -10.009 -0.274 12.123 1.00 91.44 100 PHE A C 1
ATOM 827 O O . PHE A 1 100 ? -10.590 -0.078 11.063 1.00 91.44 100 PHE A O 1
ATOM 834 N N . ASN A 1 101 ? -9.576 -1.483 12.490 1.00 87.81 101 ASN A N 1
ATOM 835 C CA . ASN A 1 101 ? -9.638 -2.644 11.597 1.00 87.81 101 ASN A CA 1
ATOM 836 C C . ASN A 1 101 ? -11.059 -3.206 11.460 1.00 87.81 101 ASN A C 1
ATOM 838 O O . ASN A 1 101 ? -11.325 -3.973 10.538 1.00 87.81 101 ASN A O 1
ATOM 842 N N . ASN A 1 102 ? -11.959 -2.850 12.378 1.00 90.62 102 ASN A N 1
ATOM 843 C CA . ASN A 1 102 ? -13.371 -3.207 12.298 1.00 90.62 102 ASN A CA 1
ATOM 844 C C . ASN A 1 102 ? -14.214 -2.110 11.623 1.00 90.62 102 ASN A C 1
ATOM 846 O O . ASN A 1 102 ? -15.238 -2.409 11.015 1.00 90.62 102 ASN A O 1
ATOM 850 N N . GLU A 1 103 ? -13.800 -0.847 11.735 1.00 92.19 103 GLU A N 1
ATOM 851 C CA . GLU A 1 103 ? -14.525 0.312 11.194 1.00 92.19 103 GLU A CA 1
ATOM 852 C C . GLU A 1 103 ? -14.113 0.672 9.758 1.00 92.19 103 GLU A C 1
ATOM 854 O O . GLU A 1 103 ? -14.912 1.242 9.015 1.00 92.19 103 GLU A O 1
ATOM 859 N N . PHE A 1 104 ? -12.887 0.329 9.352 1.00 92.06 104 PHE A N 1
ATOM 860 C CA . PHE A 1 104 ? -12.327 0.683 8.050 1.00 92.06 104 PHE A CA 1
ATOM 861 C C . PHE A 1 104 ? -11.711 -0.523 7.356 1.00 92.06 104 PHE A C 1
ATOM 863 O O . PHE A 1 104 ? -11.050 -1.359 7.974 1.00 92.06 104 PHE A O 1
ATOM 870 N N . THR A 1 105 ? -11.859 -0.550 6.034 1.00 91.88 105 THR A N 1
ATOM 871 C CA . THR A 1 105 ? -11.196 -1.522 5.166 1.00 91.88 105 THR A CA 1
ATOM 872 C C . THR A 1 105 ? -10.198 -0.796 4.271 1.00 91.88 105 THR A C 1
ATOM 874 O O . THR A 1 105 ? -10.509 0.224 3.657 1.00 91.88 105 THR A O 1
ATOM 877 N N . LEU A 1 106 ? -8.969 -1.309 4.190 1.00 92.88 106 LEU A N 1
ATOM 878 C CA . LEU A 1 106 ? -7.982 -0.796 3.242 1.00 92.88 106 LEU A CA 1
ATOM 879 C C . LEU A 1 106 ? -8.369 -1.241 1.827 1.00 92.88 106 LEU A C 1
ATOM 881 O O . LEU A 1 106 ? -8.353 -2.430 1.534 1.00 92.88 106 LEU A O 1
ATOM 885 N N . GLU A 1 107 ? -8.699 -0.284 0.962 1.00 94.06 107 GLU A N 1
ATOM 886 C CA . GLU A 1 107 ? -9.138 -0.547 -0.416 1.00 94.06 107 GLU A CA 1
ATOM 887 C C . GLU A 1 107 ? -7.959 -0.532 -1.387 1.00 94.06 107 GLU A C 1
ATOM 889 O O . GLU A 1 107 ? -7.807 -1.417 -2.230 1.00 94.06 107 GLU A O 1
ATOM 894 N N . SER A 1 108 ? -7.085 0.471 -1.266 1.00 93.88 108 SER A N 1
ATOM 895 C CA . SER A 1 108 ? -5.910 0.575 -2.128 1.00 93.88 108 SER A CA 1
ATOM 896 C C . SER A 1 108 ? -4.781 1.387 -1.510 1.00 93.88 108 SER A C 1
ATOM 898 O O . SER A 1 108 ? -5.001 2.243 -0.649 1.00 93.88 108 SER A O 1
ATOM 900 N N . ILE A 1 109 ? -3.569 1.139 -2.003 1.00 94.44 109 ILE A N 1
ATOM 901 C CA . ILE A 1 109 ? -2.372 1.901 -1.652 1.00 94.44 109 ILE A CA 1
ATOM 902 C C . ILE A 1 109 ? -1.823 2.599 -2.889 1.00 94.44 109 ILE A C 1
ATOM 904 O O . ILE A 1 109 ? -1.580 1.960 -3.918 1.00 94.44 109 ILE A O 1
ATOM 908 N N . THR A 1 110 ? -1.535 3.889 -2.735 1.00 93.88 110 THR A N 1
ATOM 909 C CA . THR A 1 110 ? -0.738 4.650 -3.694 1.00 93.88 110 THR A CA 1
ATOM 910 C C . THR A 1 110 ? 0.743 4.536 -3.338 1.00 93.88 110 THR A C 1
ATOM 912 O O . THR A 1 110 ? 1.166 4.877 -2.234 1.00 93.88 110 THR A O 1
ATOM 915 N N . ILE A 1 111 ? 1.545 4.028 -4.273 1.00 94.44 111 ILE A N 1
ATOM 916 C CA . ILE A 1 111 ? 2.996 3.896 -4.161 1.00 94.44 111 ILE A CA 1
ATOM 917 C C . ILE A 1 111 ? 3.622 5.012 -5.003 1.00 94.44 111 ILE A C 1
ATOM 919 O O . ILE A 1 111 ? 3.582 4.941 -6.238 1.00 94.44 111 ILE A O 1
ATOM 923 N N . PRO A 1 112 ? 4.189 6.049 -4.366 1.00 91.44 112 PRO A N 1
ATOM 924 C CA . PRO A 1 112 ? 4.698 7.205 -5.083 1.00 91.44 112 PRO A CA 1
ATOM 925 C C . PRO A 1 112 ? 5.972 6.864 -5.854 1.00 91.44 112 PRO A C 1
ATOM 927 O O . PRO A 1 112 ? 6.644 5.852 -5.609 1.00 91.44 112 PRO A O 1
ATOM 930 N N . ARG A 1 113 ? 6.348 7.754 -6.769 1.00 89.06 113 ARG A N 1
ATOM 931 C CA . ARG A 1 113 ? 7.680 7.744 -7.357 1.00 89.06 113 ARG A CA 1
ATOM 932 C C . ARG A 1 113 ? 8.706 8.114 -6.293 1.00 89.06 113 ARG A C 1
ATOM 934 O O . ARG A 1 113 ? 8.637 9.182 -5.696 1.00 89.06 113 ARG A O 1
ATOM 941 N N . LEU A 1 114 ? 9.668 7.225 -6.076 1.00 85.69 114 LEU A N 1
ATOM 942 C CA . LEU A 1 114 ? 10.743 7.420 -5.108 1.00 85.69 114 LEU A CA 1
ATOM 943 C C . LEU A 1 114 ? 12.016 7.779 -5.867 1.00 85.69 114 LEU A C 1
ATOM 945 O O . LEU A 1 114 ? 12.745 6.904 -6.335 1.00 85.69 114 LEU A O 1
ATOM 949 N N . ASP A 1 115 ? 12.253 9.076 -6.046 1.00 70.00 115 ASP A N 1
ATOM 950 C CA . ASP A 1 115 ? 13.540 9.575 -6.515 1.00 70.00 115 ASP A CA 1
ATOM 951 C C . ASP A 1 115 ? 14.500 9.780 -5.327 1.00 70.00 115 ASP A C 1
ATOM 953 O O . ASP A 1 115 ? 14.087 9.909 -4.174 1.00 70.00 115 ASP A O 1
ATOM 957 N N . ILE A 1 116 ? 15.809 9.807 -5.594 1.00 52.56 116 ILE A N 1
ATOM 958 C CA . ILE A 1 116 ? 16.847 9.960 -4.554 1.00 52.56 116 ILE A CA 1
ATOM 959 C C . ILE A 1 116 ? 16.670 11.281 -3.773 1.00 52.56 116 ILE A C 1
ATOM 961 O O . ILE A 1 116 ? 17.076 11.381 -2.616 1.00 52.56 116 I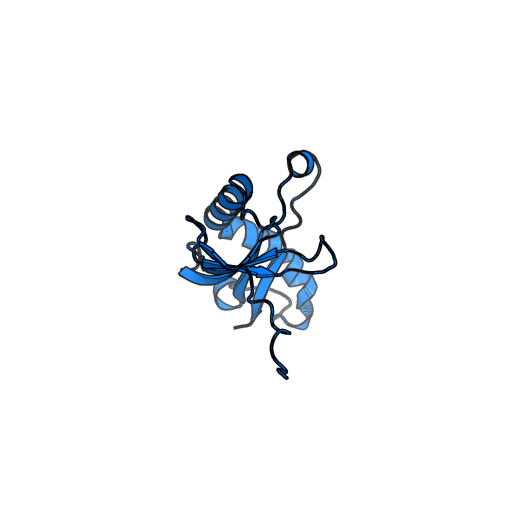LE A O 1
ATOM 965 N N . THR A 1 117 ? 16.021 12.281 -4.376 1.00 47.56 117 THR A N 1
ATOM 966 C CA . THR A 1 117 ? 15.718 13.581 -3.766 1.00 47.56 117 THR A CA 1
ATOM 967 C C . THR A 1 117 ? 14.629 13.495 -2.688 1.00 47.56 117 THR A C 1
ATOM 969 O O . THR A 1 117 ? 14.783 14.114 -1.633 1.00 47.56 117 THR A O 1
ATOM 972 N N . SER A 1 118 ? 13.576 12.691 -2.896 1.00 47.44 118 SER A N 1
ATOM 973 C CA . SER A 1 118 ? 12.467 12.498 -1.939 1.00 47.44 118 SER A CA 1
ATOM 974 C C . SER A 1 118 ? 12.886 11.851 -0.611 1.00 47.44 118 SER A C 1
ATOM 976 O 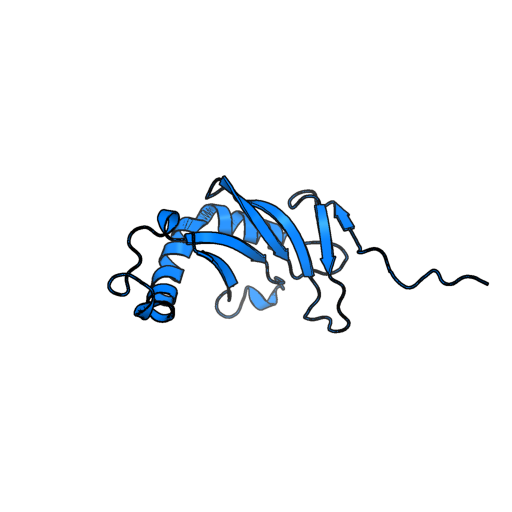O . SER A 1 118 ? 12.255 12.079 0.418 1.00 47.44 118 SER A O 1
ATOM 978 N N . LEU A 1 119 ? 13.995 11.103 -0.592 1.00 46.28 119 LEU A N 1
ATOM 979 C CA . LEU A 1 119 ? 14.520 10.462 0.621 1.00 46.28 119 LEU A CA 1
ATOM 980 C C . LEU A 1 119 ? 15.257 11.436 1.559 1.00 46.28 119 LEU A C 1
ATOM 982 O O . LEU A 1 119 ? 15.539 11.082 2.702 1.00 46.28 119 LEU A O 1
ATOM 986 N N . MET A 1 120 ? 15.586 12.647 1.093 1.00 41.25 120 MET A N 1
ATOM 987 C CA . MET A 1 120 ? 16.471 13.587 1.801 1.00 41.25 120 MET A CA 1
ATOM 988 C C . MET A 1 120 ? 15.776 14.861 2.304 1.00 41.25 120 MET A C 1
ATOM 990 O O . MET A 1 120 ? 16.417 15.667 2.978 1.00 41.25 120 MET A O 1
ATOM 994 N N . GLY A 1 121 ? 14.483 15.065 2.032 1.00 39.25 121 GLY A N 1
ATOM 995 C CA . GLY A 1 121 ? 13.796 16.297 2.418 1.00 39.25 121 GLY A CA 1
ATOM 996 C C . GLY A 1 121 ? 12.297 16.119 2.612 1.00 39.25 121 GLY A C 1
ATOM 997 O O . GLY A 1 121 ? 11.558 16.096 1.642 1.00 39.25 121 GLY A O 1
ATOM 998 N N . ASN A 1 122 ? 11.876 16.104 3.879 1.00 39.62 122 ASN A N 1
ATOM 999 C CA . ASN A 1 122 ? 10.500 16.275 4.358 1.00 39.62 122 ASN A CA 1
ATOM 1000 C C . ASN A 1 122 ? 9.491 15.183 3.958 1.00 39.62 122 ASN A C 1
ATOM 1002 O O . ASN A 1 122 ? 8.994 15.168 2.846 1.00 39.62 122 ASN A O 1
ATOM 1006 N N . GLY A 1 123 ? 9.141 14.344 4.943 1.00 43.34 123 GLY A N 1
ATOM 1007 C CA . GLY A 1 123 ? 7.852 13.654 5.099 1.00 43.34 123 GLY A CA 1
ATOM 1008 C C . GLY A 1 123 ? 7.225 13.016 3.857 1.00 43.34 123 GLY A C 1
ATOM 1009 O O . GLY A 1 123 ? 6.649 13.700 3.021 1.00 43.34 123 GLY A O 1
ATOM 1010 N N . PHE A 1 124 ? 7.208 11.683 3.809 1.00 43.66 124 PHE A N 1
ATOM 1011 C CA . PHE A 1 124 ? 6.368 10.945 2.868 1.00 43.66 124 PHE A CA 1
ATOM 1012 C C . PHE A 1 124 ? 4.901 11.406 2.980 1.00 43.66 124 PHE A C 1
ATOM 1014 O O . PHE A 1 124 ? 4.238 11.127 3.982 1.00 43.66 124 PHE A O 1
ATOM 1021 N N . HIS A 1 125 ? 4.388 12.096 1.958 1.00 42.81 125 HIS A N 1
ATOM 1022 C CA . HIS A 1 125 ? 2.950 12.248 1.751 1.00 42.81 125 HIS A CA 1
ATOM 1023 C C . HIS A 1 125 ? 2.419 10.892 1.279 1.00 42.81 125 HIS A C 1
ATOM 1025 O O . HIS A 1 125 ? 2.422 10.582 0.092 1.00 42.81 125 HIS A O 1
ATOM 1031 N N . ASN A 1 126 ? 2.058 10.041 2.238 1.00 50.28 126 ASN A N 1
ATOM 1032 C CA . ASN A 1 126 ? 1.431 8.756 1.965 1.00 50.28 126 ASN A CA 1
ATOM 1033 C C . ASN A 1 126 ? -0.078 8.970 1.853 1.00 50.28 126 ASN A C 1
ATOM 1035 O O . ASN A 1 126 ? -0.711 9.373 2.827 1.00 50.28 126 ASN A O 1
ATOM 1039 N N . GLU A 1 127 ? -0.653 8.668 0.693 1.00 50.44 127 GLU A N 1
ATOM 1040 C CA . GLU A 1 127 ? -2.103 8.597 0.524 1.00 50.44 127 GLU A CA 1
ATOM 1041 C C . GLU A 1 127 ? -2.540 7.130 0.652 1.00 50.44 127 GLU A C 1
ATOM 1043 O O . GLU A 1 127 ? -2.282 6.297 -0.220 1.00 50.44 127 GLU A O 1
ATOM 1048 N N . LEU A 1 128 ? -3.158 6.798 1.789 1.00 56.00 128 LEU A N 1
ATOM 1049 C CA . LEU A 1 128 ? -3.897 5.550 1.970 1.00 56.00 128 LEU A CA 1
ATOM 1050 C C . LEU A 1 128 ? -5.355 5.819 1.600 1.00 56.00 128 LEU A C 1
ATOM 1052 O O . LEU A 1 128 ? -5.992 6.684 2.202 1.00 56.00 128 LEU A O 1
ATOM 1056 N N . HIS A 1 129 ? -5.889 5.073 0.636 1.00 64.19 129 HIS A N 1
ATOM 1057 C CA . HIS A 1 129 ? -7.309 5.135 0.314 1.00 64.19 129 HIS A CA 1
ATOM 1058 C C . HIS A 1 129 ? -8.040 4.054 1.110 1.00 64.19 129 HIS A C 1
ATOM 1060 O O . HIS A 1 129 ? -7.835 2.854 0.903 1.00 64.19 129 HIS A O 1
ATOM 1066 N N . LEU A 1 130 ? -8.882 4.497 2.039 1.00 62.69 130 LEU A N 1
ATOM 1067 C CA . LEU A 1 130 ? -9.677 3.641 2.911 1.00 62.69 130 LEU A CA 1
ATOM 1068 C C . LEU A 1 130 ? -11.134 3.650 2.446 1.00 62.69 130 LEU A C 1
ATOM 1070 O O . LEU A 1 130 ? -11.680 4.706 2.121 1.00 62.69 130 LEU A O 1
ATOM 1074 N N . GLY A 1 131 ? -11.745 2.470 2.420 1.00 54.25 131 GLY A N 1
ATOM 1075 C CA . GLY A 1 131 ? -13.181 2.287 2.262 1.00 54.25 131 GLY A CA 1
ATOM 1076 C C . GLY A 1 131 ? -13.863 2.180 3.625 1.00 54.25 131 GLY A C 1
ATOM 1077 O O . GLY A 1 131 ? -13.261 1.734 4.606 1.00 54.25 131 GLY A O 1
ATOM 1078 N N . PHE A 1 132 ? -15.128 2.590 3.680 1.00 45.84 132 PHE A N 1
ATOM 1079 C CA . PHE A 1 132 ? -16.004 2.306 4.816 1.00 45.84 132 PHE A CA 1
ATOM 1080 C C . PHE A 1 132 ? -16.615 0.914 4.636 1.00 45.84 132 PHE A C 1
ATOM 1082 O O . PHE A 1 132 ? -17.050 0.583 3.529 1.00 45.84 132 PHE A O 1
ATOM 1089 N N . SER A 1 133 ? -16.634 0.125 5.710 1.00 50.31 133 SER A N 1
ATOM 1090 C CA . SER A 1 133 ? -17.300 -1.185 5.754 1.00 50.31 133 SER A CA 1
ATOM 1091 C C . SER A 1 133 ? -18.807 -1.064 5.974 1.00 50.31 133 SER A C 1
ATOM 1093 O O . SER A 1 133 ? -19.233 -0.119 6.679 1.00 50.31 133 SER A O 1
#

Sequence (133 aa):
MGIFNWFKKPIVVQDEFFGKLRYMDSKNFAERYFEGEGVFSATNIKIGYLIDADVSGPTVAQRDFYVHLQNNYEQYVEKIKPVMEESLQDWLPNGKIIDFNNEFTLESITIPRLDITSLMGNGFHNELHLGFS

Secondary structure (DSSP, 8-state):
-------PPPEEEEETTTEEEEEE--SSGGG-EEEEEEEETTTTEEEEEEE---TT---HHHHHHHHHHHHTHHHHHHHHHHHHHHHTTTTSGGG--S-HHHHEEEEEEEE----TTTTSSS-----EEEEE-

Foldseek 3Di:
DDPDDDDDDFQWDADPQQGIWTWDDDPDLQPTWIKGWDALVQLRDIAIETESDDSVDDDPVLSVVSVVCSVCVVVVCVVCQVVCLVVCVVPDDNSHDPDDSVFKDFHYWYRYDDDPVVVPDDDDPTDGDIDGD

pLDDT: mean 83.57, std 17.27, range [39.25, 97.56]

Radius of gyration: 17.72 Å; chains: 1; bounding box: 36×27×66 Å